Protein AF-A0AAV0I2I9-F1 (afdb_monomer_lite)

Radius of gyration: 11.07 Å; chains: 1; bounding box: 25×25×27 Å

Foldseek 3Di:
DVVLVVCVVVLVLVVNVVVLVVVDDCPPDPVSVVVVVVSVVVNVVVVVVD

Sequence (50 aa):
MKYFEEKVQAGEWDEVEKYLAGFTKVDDNRYSMKIFFEIRKQKYLEALDK

pLDDT: mean 90.97, std 5.36, range [64.31, 95.5]

InterPro domains:
  IPR006595 CTLH, C-terminal LisH motif [PS50897] (1-50)
  IPR006595 CTLH, C-terminal LisH motif [SM00668] (1-50)
  IPR027728 Topless family [PTHR44083] (1-50)
  IPR054080 TPR1-like, CTLH-containing domain [PF21889] (1-50)

Secondary structure (DSSP, 8-state):
-HHHHHHHHTT-HHHHHHHHHTT--TTS-HHHHHHHHHHHHHHHHHHH--

Organism: NCBI:txid586396

Structure (mmCIF, N/CA/C/O backbone):
data_AF-A0AAV0I2I9-F1
#
_entry.id   AF-A0AAV0I2I9-F1
#
loop_
_atom_site.group_PDB
_atom_site.id
_atom_site.type_symbol
_atom_site.label_atom_id
_atom_site.label_alt_id
_atom_site.label_comp_id
_atom_site.label_asym_id
_atom_site.label_entity_id
_atom_site.label_seq_id
_atom_site.pdbx_PDB_ins_code
_atom_site.Cartn_x
_atom_site.Cartn_y
_atom_site.Cartn_z
_atom_site.occupancy
_atom_site.B_iso_or_equiv
_atom_site.auth_seq_id
_atom_site.auth_comp_id
_atom_site.auth_asym_id
_atom_site.auth_atom_id
_atom_site.pdbx_PDB_model_num
ATOM 1 N N . MET A 1 1 ? 8.811 9.949 -5.599 1.00 67.69 1 MET A N 1
ATOM 2 C CA . MET A 1 1 ? 7.892 9.230 -4.693 1.00 67.69 1 MET A CA 1
ATOM 3 C C . MET A 1 1 ? 6.739 10.082 -4.159 1.00 67.69 1 MET A C 1
ATOM 5 O O . MET A 1 1 ? 5.933 9.545 -3.418 1.00 67.69 1 MET A O 1
ATOM 9 N N . LYS A 1 2 ? 6.562 11.341 -4.599 1.00 88.75 2 LYS A N 1
ATOM 10 C CA . LYS A 1 2 ? 5.498 12.225 -4.091 1.00 88.75 2 LYS A CA 1
ATOM 11 C C . LYS A 1 2 ? 4.083 11.621 -4.167 1.00 88.75 2 LYS A C 1
ATOM 13 O O . LYS A 1 2 ? 3.368 11.659 -3.182 1.00 88.75 2 LYS A O 1
ATOM 18 N N . TYR A 1 3 ? 3.732 10.972 -5.283 1.00 90.62 3 TYR A N 1
ATOM 19 C CA . TYR A 1 3 ? 2.441 10.279 -5.433 1.00 90.62 3 TYR A CA 1
ATOM 20 C C . TYR A 1 3 ? 2.241 9.158 -4.403 1.00 90.62 3 TYR A C 1
ATOM 22 O O . TYR A 1 3 ? 1.188 9.052 -3.789 1.00 90.62 3 TYR A O 1
ATOM 30 N N . PHE A 1 4 ? 3.267 8.331 -4.186 1.00 89.88 4 PHE A N 1
ATOM 31 C CA . PHE A 1 4 ? 3.204 7.244 -3.211 1.00 89.88 4 PHE A CA 1
ATOM 32 C C . PHE A 1 4 ? 3.038 7.784 -1.786 1.00 89.88 4 PHE A C 1
ATOM 34 O O . PHE A 1 4 ? 2.186 7.310 -1.044 1.00 89.88 4 PHE A O 1
ATOM 41 N N . GLU A 1 5 ? 3.810 8.811 -1.425 1.00 90.88 5 GLU A N 1
ATOM 42 C CA . GLU A 1 5 ? 3.713 9.478 -0.122 1.00 90.88 5 GLU A CA 1
ATOM 43 C C . GLU A 1 5 ? 2.330 10.104 0.101 1.00 90.88 5 GLU A C 1
ATOM 45 O O . GLU A 1 5 ? 1.748 9.911 1.165 1.00 90.88 5 GLU A O 1
ATOM 50 N N . GLU A 1 6 ? 1.769 10.782 -0.905 1.00 95.50 6 GLU A N 1
ATOM 51 C CA . GLU A 1 6 ? 0.415 11.350 -0.854 1.00 95.50 6 GLU A CA 1
ATOM 52 C C . GLU A 1 6 ? -0.646 10.262 -0.620 1.00 95.50 6 GLU A C 1
ATOM 54 O O . GLU A 1 6 ? -1.534 10.436 0.213 1.00 95.50 6 GLU A O 1
ATOM 59 N N . LYS A 1 7 ? -0.535 9.110 -1.296 1.00 93.75 7 LYS A N 1
ATOM 60 C CA . LYS A 1 7 ? -1.476 7.989 -1.139 1.00 93.75 7 LYS A CA 1
ATOM 61 C C . LYS A 1 7 ? -1.364 7.288 0.210 1.00 93.75 7 LYS A C 1
ATOM 63 O O . LYS A 1 7 ? -2.386 6.924 0.788 1.00 93.75 7 LYS A O 1
ATOM 68 N N . VAL A 1 8 ? -0.147 7.154 0.736 1.00 91.38 8 VAL A N 1
ATOM 69 C CA . VAL A 1 8 ? 0.088 6.627 2.087 1.00 91.38 8 VAL A CA 1
ATOM 70 C C . VAL A 1 8 ? -0.475 7.578 3.145 1.00 91.38 8 VAL A C 1
ATOM 72 O O . VAL A 1 8 ? -1.164 7.127 4.051 1.00 91.38 8 VAL A O 1
ATOM 75 N N . GLN A 1 9 ? -0.251 8.890 3.019 1.00 91.06 9 GLN A N 1
ATOM 76 C CA . GLN A 1 9 ? -0.796 9.882 3.957 1.00 91.06 9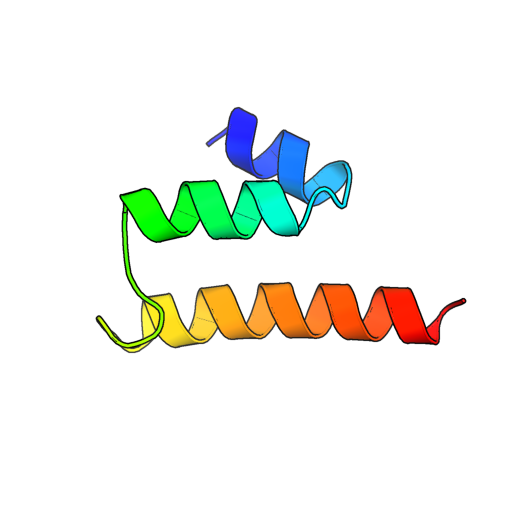 GLN A CA 1
ATOM 77 C C . GLN A 1 9 ? -2.326 9.974 3.911 1.00 91.06 9 GLN A C 1
ATOM 79 O O . GLN A 1 9 ? -2.949 10.247 4.932 1.00 91.06 9 GLN A O 1
ATOM 84 N N . ALA A 1 10 ? -2.932 9.733 2.747 1.00 92.81 10 ALA A N 1
ATOM 85 C CA . ALA A 1 10 ? -4.383 9.686 2.588 1.00 92.81 10 ALA A CA 1
ATOM 86 C C . ALA A 1 10 ? -5.025 8.388 3.123 1.00 92.81 10 ALA A C 1
ATOM 88 O O . ALA A 1 10 ? -6.252 8.298 3.161 1.00 92.81 10 ALA A O 1
ATOM 89 N N . GLY A 1 11 ? -4.231 7.378 3.506 1.00 91.50 11 GLY A N 1
ATOM 90 C CA . GLY A 1 11 ? -4.735 6.067 3.927 1.00 91.50 11 GLY A CA 1
ATOM 91 C C . GLY A 1 11 ? -5.350 5.246 2.784 1.00 91.50 11 GLY A C 1
ATOM 92 O O . GLY A 1 11 ? -6.128 4.323 3.024 1.00 91.50 11 GLY A O 1
ATOM 93 N N . GLU A 1 12 ? -5.025 5.562 1.524 1.00 94.12 12 GLU A N 1
ATOM 94 C CA . GLU A 1 12 ? -5.533 4.857 0.338 1.00 94.12 12 GLU A CA 1
ATOM 95 C C . GLU A 1 12 ? -4.774 3.535 0.104 1.00 94.12 12 GLU A C 1
ATOM 97 O O . GLU A 1 12 ? -4.114 3.331 -0.918 1.00 94.12 12 GLU A O 1
ATOM 102 N N . TRP A 1 13 ? -4.851 2.616 1.071 1.00 91.06 13 TRP A N 1
ATOM 103 C CA . TRP A 1 13 ? -4.025 1.405 1.121 1.00 91.06 13 TRP A CA 1
ATOM 104 C C . TRP A 1 13 ? -4.130 0.502 -0.115 1.00 91.06 13 TRP A C 1
ATOM 106 O O . TRP A 1 13 ? -3.136 -0.098 -0.519 1.00 91.06 13 TRP A O 1
ATOM 116 N N . ASP A 1 14 ? -5.303 0.420 -0.741 1.00 91.75 14 ASP A N 1
ATOM 117 C CA . ASP A 1 14 ? -5.507 -0.430 -1.920 1.00 91.75 14 ASP A CA 1
ATOM 118 C C . ASP A 1 14 ? -4.770 0.123 -3.159 1.00 91.75 14 ASP A C 1
ATOM 120 O O . ASP A 1 14 ? -4.221 -0.641 -3.956 1.00 91.75 14 ASP A O 1
ATOM 124 N N . GLU A 1 15 ? -4.678 1.451 -3.295 1.00 93.81 15 GLU A N 1
ATOM 125 C CA . GLU A 1 15 ? -3.921 2.110 -4.370 1.00 93.81 15 GLU A CA 1
ATOM 126 C C . GLU A 1 15 ? -2.409 2.035 -4.110 1.00 93.81 15 GLU A C 1
ATOM 128 O O . GLU A 1 15 ? -1.626 1.812 -5.034 1.00 93.81 15 GLU A O 1
ATOM 133 N N . VAL A 1 16 ? -1.995 2.141 -2.843 1.00 92.69 16 VAL A N 1
ATOM 134 C CA . VAL A 1 16 ? -0.601 1.949 -2.408 1.00 92.69 16 VAL A CA 1
ATOM 135 C C . VAL A 1 16 ? -0.113 0.538 -2.762 1.00 92.69 16 VAL A C 1
ATOM 137 O O . VAL A 1 16 ? 0.961 0.393 -3.354 1.00 92.69 16 VAL A O 1
ATOM 140 N N . GLU A 1 17 ? -0.897 -0.504 -2.455 1.00 91.31 17 GLU A N 1
ATOM 141 C CA . GLU A 1 17 ? -0.552 -1.888 -2.808 1.00 91.31 17 GLU A CA 1
ATOM 142 C C . GLU A 1 17 ? -0.517 -2.099 -4.329 1.00 91.31 17 GLU A C 1
ATOM 144 O O . GLU A 1 17 ? 0.420 -2.716 -4.840 1.00 91.31 17 GLU A O 1
ATOM 149 N N . LYS A 1 18 ? -1.488 -1.549 -5.072 1.00 92.56 18 LYS A N 1
ATOM 150 C CA . LYS A 1 18 ? -1.536 -1.644 -6.539 1.00 92.56 18 LYS A CA 1
ATOM 151 C C . LYS A 1 18 ? -0.346 -0.956 -7.206 1.00 92.56 18 LYS A C 1
ATOM 153 O O . LYS A 1 18 ? 0.231 -1.508 -8.143 1.00 92.56 18 LYS A O 1
ATOM 158 N N . TYR A 1 19 ? 0.036 0.223 -6.720 1.00 92.56 19 TYR A N 1
ATOM 159 C CA . TYR A 1 19 ? 1.201 0.948 -7.213 1.00 92.56 19 TYR A CA 1
ATOM 160 C C . TYR A 1 19 ? 2.486 0.151 -6.958 1.00 92.56 19 TYR A C 1
ATOM 162 O O . TYR A 1 19 ? 3.277 -0.034 -7.880 1.00 92.56 19 TYR A O 1
ATOM 170 N N . LEU A 1 20 ? 2.670 -0.393 -5.747 1.00 91.12 20 LEU A N 1
ATOM 171 C CA . LEU A 1 20 ? 3.836 -1.220 -5.407 1.00 91.12 20 LEU A CA 1
ATOM 172 C C . LEU A 1 20 ? 3.917 -2.510 -6.220 1.00 91.12 20 LEU A C 1
ATOM 174 O O . LEU A 1 20 ? 5.009 -2.862 -6.665 1.00 91.12 20 LEU A O 1
ATOM 178 N N . ALA A 1 21 ? 2.783 -3.167 -6.471 1.00 88.69 21 ALA A N 1
ATOM 179 C CA . ALA A 1 21 ? 2.714 -4.382 -7.280 1.00 88.69 21 ALA A CA 1
ATOM 180 C C . ALA A 1 21 ? 3.237 -4.186 -8.718 1.00 88.69 21 ALA A C 1
ATOM 182 O O . ALA A 1 21 ? 3.655 -5.154 -9.351 1.00 88.69 21 ALA A O 1
ATOM 183 N N . GLY A 1 22 ? 3.252 -2.947 -9.228 1.00 91.62 22 GLY A N 1
ATOM 184 C CA . GLY A 1 22 ? 3.860 -2.606 -10.518 1.00 91.62 22 GLY A CA 1
ATOM 185 C C . GLY A 1 22 ? 5.395 -2.610 -10.519 1.00 91.62 22 GLY A C 1
ATOM 186 O O . GLY A 1 22 ? 5.995 -2.741 -11.584 1.00 91.62 22 GLY A O 1
ATOM 187 N N . PHE A 1 23 ? 6.034 -2.492 -9.351 1.00 90.75 23 PHE A N 1
ATOM 188 C CA . PHE A 1 23 ? 7.497 -2.476 -9.204 1.00 90.75 23 PHE A CA 1
ATOM 189 C C . PHE A 1 23 ? 8.041 -3.770 -8.613 1.00 90.75 23 PHE A C 1
ATOM 191 O O . PHE A 1 23 ? 9.143 -4.187 -8.960 1.00 90.75 23 PHE A O 1
ATOM 198 N N . THR A 1 24 ? 7.303 -4.376 -7.682 1.00 93.31 24 THR A N 1
ATOM 199 C CA . THR A 1 24 ? 7.735 -5.584 -6.989 1.00 93.31 24 THR A CA 1
ATOM 200 C C . THR A 1 24 ? 6.559 -6.358 -6.405 1.00 93.31 24 THR A C 1
ATOM 202 O O . THR A 1 24 ? 5.532 -5.795 -6.029 1.00 93.31 24 THR A O 1
ATOM 205 N N . LYS A 1 25 ? 6.724 -7.670 -6.294 1.00 91.88 25 LYS A N 1
ATOM 206 C CA . LYS A 1 25 ? 5.820 -8.578 -5.596 1.00 91.88 25 LYS A CA 1
ATOM 207 C C . LYS A 1 25 ? 6.248 -8.760 -4.146 1.00 91.88 25 LYS A C 1
ATOM 209 O O . LYS A 1 25 ? 7.385 -8.489 -3.765 1.00 91.88 25 LYS A O 1
ATOM 214 N N . VAL A 1 26 ? 5.323 -9.261 -3.334 1.00 87.81 26 VAL A N 1
ATOM 215 C CA . VAL A 1 26 ? 5.531 -9.500 -1.895 1.00 87.81 26 VAL A CA 1
ATOM 216 C C . VAL A 1 26 ? 6.722 -10.429 -1.629 1.00 87.81 26 VAL A C 1
ATOM 218 O O . VAL A 1 26 ? 7.411 -10.277 -0.623 1.00 87.81 26 VAL A O 1
ATOM 221 N N . ASP A 1 27 ? 6.974 -11.374 -2.530 1.00 88.81 27 ASP A N 1
ATOM 222 C CA . ASP A 1 27 ? 7.949 -12.454 -2.406 1.00 88.81 27 ASP A CA 1
ATOM 223 C C . ASP A 1 27 ? 9.230 -12.254 -3.231 1.00 88.81 27 ASP A C 1
ATOM 225 O O . ASP A 1 27 ? 10.135 -13.081 -3.139 1.00 88.81 27 ASP A O 1
ATOM 229 N N . ASP A 1 28 ? 9.364 -11.148 -3.972 1.00 91.81 28 ASP A N 1
ATOM 230 C CA . ASP A 1 28 ? 10.530 -10.919 -4.839 1.00 91.81 28 ASP A CA 1
ATOM 231 C C . ASP A 1 28 ? 11.849 -10.856 -4.053 1.00 91.81 28 ASP A C 1
ATOM 233 O O . ASP A 1 28 ? 12.889 -11.315 -4.524 1.00 91.81 28 ASP A O 1
ATOM 237 N N . ASN A 1 29 ? 11.843 -10.237 -2.867 1.00 92.81 29 ASN A N 1
ATOM 238 C CA . ASN A 1 29 ? 13.004 -10.158 -1.984 1.00 92.81 29 ASN A CA 1
ATOM 239 C C . ASN A 1 29 ? 12.612 -9.742 -0.552 1.00 92.81 29 ASN A C 1
ATOM 241 O O . ASN A 1 29 ? 11.479 -9.355 -0.261 1.00 92.81 29 ASN A O 1
ATOM 245 N N . ARG A 1 30 ? 13.599 -9.775 0.357 1.00 92.81 30 ARG A N 1
ATOM 246 C CA . ARG A 1 30 ? 13.425 -9.418 1.777 1.00 92.81 30 ARG A CA 1
ATOM 247 C C . ARG A 1 30 ? 12.953 -7.974 2.002 1.00 92.81 30 ARG A C 1
ATOM 249 O O . ARG A 1 30 ? 12.260 -7.724 2.985 1.00 92.81 30 ARG A O 1
ATOM 256 N N . TYR A 1 31 ? 13.313 -7.034 1.128 1.00 93.25 31 TYR A N 1
ATOM 257 C CA . TYR A 1 31 ? 12.868 -5.641 1.231 1.00 93.25 31 TYR A CA 1
ATOM 258 C C . TYR A 1 31 ? 11.412 -5.491 0.801 1.00 93.25 31 TYR A C 1
ATOM 260 O O . TYR A 1 31 ? 10.649 -4.840 1.510 1.00 93.25 31 TYR A O 1
ATOM 268 N N . SER A 1 32 ? 11.004 -6.145 -0.287 1.00 90.94 32 SER A N 1
ATOM 269 C CA . SER A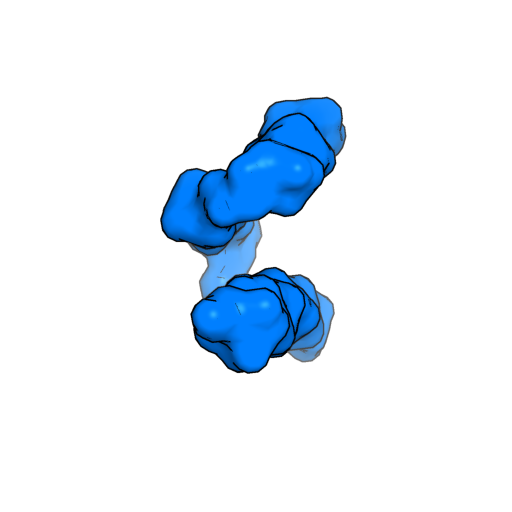 1 32 ? 9.610 -6.149 -0.738 1.00 90.94 32 SER A CA 1
ATOM 270 C C . SER A 1 32 ? 8.694 -6.734 0.332 1.00 90.94 32 SER A C 1
ATOM 272 O O . SER A 1 32 ? 7.733 -6.083 0.740 1.00 90.94 32 SER A O 1
ATOM 274 N N . MET A 1 33 ? 9.062 -7.888 0.897 1.00 93.31 33 MET A N 1
ATOM 275 C CA . MET A 1 33 ? 8.319 -8.501 2.001 1.00 93.31 33 MET A CA 1
ATOM 276 C C . MET A 1 33 ? 8.179 -7.552 3.199 1.00 93.31 33 MET A C 1
ATOM 278 O O . MET A 1 33 ? 7.093 -7.427 3.763 1.00 93.31 33 MET A O 1
ATOM 282 N N . LYS A 1 34 ? 9.254 -6.839 3.561 1.00 94.69 34 LYS A N 1
ATOM 283 C CA . LYS A 1 34 ? 9.234 -5.862 4.657 1.00 94.69 34 LYS A CA 1
ATOM 284 C C . LYS A 1 34 ? 8.313 -4.672 4.363 1.00 94.69 34 LYS A C 1
ATOM 286 O O . LYS A 1 34 ? 7.564 -4.273 5.247 1.00 94.69 34 LYS A O 1
ATOM 291 N N . ILE A 1 35 ? 8.344 -4.121 3.147 1.00 92.94 35 ILE A N 1
ATOM 292 C CA . ILE A 1 35 ? 7.505 -2.973 2.760 1.00 92.94 35 ILE A CA 1
ATOM 293 C C . ILE A 1 35 ? 6.019 -3.344 2.822 1.00 92.94 35 ILE A C 1
ATOM 295 O O . ILE A 1 35 ? 5.242 -2.647 3.473 1.00 92.94 35 ILE A O 1
ATOM 299 N N . PHE A 1 36 ? 5.628 -4.465 2.208 1.00 92.44 36 PHE A N 1
ATOM 300 C CA . PHE A 1 36 ? 4.238 -4.930 2.253 1.00 92.44 36 PHE A CA 1
ATOM 301 C C . PHE A 1 36 ? 3.782 -5.262 3.679 1.00 92.44 36 PHE A C 1
ATOM 303 O O . PHE A 1 36 ? 2.633 -4.997 4.034 1.00 92.44 36 PHE A O 1
ATOM 310 N N . PHE A 1 37 ? 4.671 -5.809 4.512 1.00 93.62 37 PHE A N 1
ATOM 311 C CA . PHE A 1 37 ? 4.364 -6.081 5.914 1.00 93.62 37 PHE A CA 1
ATOM 312 C C . PHE A 1 37 ? 4.058 -4.802 6.704 1.00 93.62 37 PHE A C 1
ATOM 314 O O . PHE A 1 37 ? 3.033 -4.752 7.381 1.00 93.62 37 PHE A O 1
ATOM 321 N N . GLU A 1 38 ? 4.894 -3.764 6.601 1.00 94.25 38 GLU A N 1
ATOM 322 C CA . GLU A 1 38 ? 4.670 -2.499 7.322 1.00 94.25 38 GLU A CA 1
ATOM 323 C C . GLU A 1 38 ? 3.366 -1.812 6.888 1.00 94.25 38 GLU A C 1
ATOM 325 O O . GLU A 1 38 ? 2.607 -1.348 7.736 1.00 94.25 38 GLU A O 1
ATOM 330 N N . ILE A 1 39 ? 3.047 -1.826 5.589 1.00 92.31 39 ILE A N 1
ATOM 331 C CA . ILE A 1 39 ? 1.794 -1.263 5.057 1.00 92.31 39 ILE A CA 1
ATOM 332 C C . ILE A 1 39 ? 0.573 -1.985 5.634 1.00 92.31 39 ILE A C 1
ATOM 334 O O . ILE A 1 39 ? -0.353 -1.355 6.146 1.00 92.31 39 ILE A O 1
ATOM 338 N N . ARG A 1 40 ? 0.5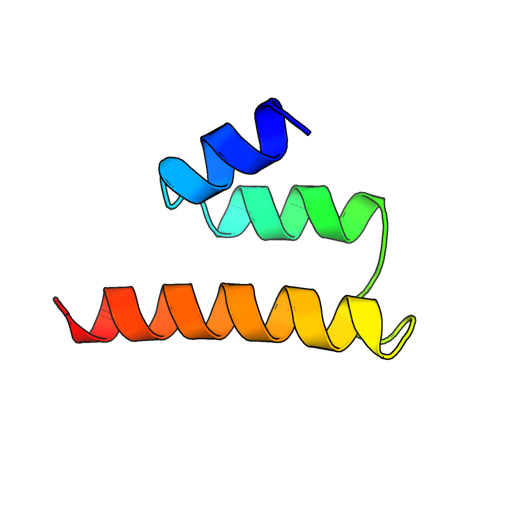73 -3.321 5.601 1.00 93.25 40 ARG A N 1
ATOM 339 C CA . ARG A 1 40 ? -0.543 -4.124 6.123 1.00 93.25 40 ARG A CA 1
ATOM 340 C C . ARG A 1 40 ? -0.681 -4.008 7.632 1.00 93.25 40 ARG A C 1
ATOM 342 O O . ARG A 1 40 ? -1.799 -3.991 8.140 1.00 93.25 40 ARG A O 1
ATOM 349 N N . LYS A 1 41 ? 0.442 -3.904 8.343 1.00 94.12 41 LYS A N 1
ATOM 350 C CA . LYS A 1 41 ? 0.462 -3.653 9.783 1.00 94.12 41 LYS A CA 1
ATOM 351 C C . LYS A 1 41 ? -0.177 -2.305 10.109 1.00 94.12 41 LYS A C 1
ATOM 353 O O . LYS A 1 41 ? -1.017 -2.260 11.000 1.00 94.12 41 LYS A O 1
ATOM 358 N N . GLN A 1 42 ? 0.167 -1.242 9.383 1.00 91.44 42 GLN A N 1
ATOM 359 C CA . GLN A 1 42 ? -0.432 0.077 9.586 1.00 91.44 42 GLN A CA 1
ATOM 360 C C . GLN A 1 42 ? -1.942 0.062 9.302 1.00 91.44 42 GLN A C 1
ATOM 362 O O . GLN A 1 42 ? -2.721 0.471 10.159 1.00 91.44 42 GLN A O 1
ATOM 367 N N . LYS A 1 43 ? -2.368 -0.530 8.176 1.00 91.12 43 LYS A N 1
ATOM 368 C CA . LYS A 1 43 ? -3.792 -0.733 7.844 1.00 91.12 43 LYS A CA 1
ATOM 369 C C . LYS A 1 43 ? -4.550 -1.485 8.946 1.00 91.12 43 LYS A C 1
ATOM 371 O O . LYS A 1 43 ? -5.689 -1.149 9.254 1.00 91.12 43 LYS A O 1
ATOM 376 N N . TYR A 1 44 ? -3.929 -2.504 9.543 1.00 93.19 44 TYR A N 1
ATOM 377 C CA . TYR A 1 4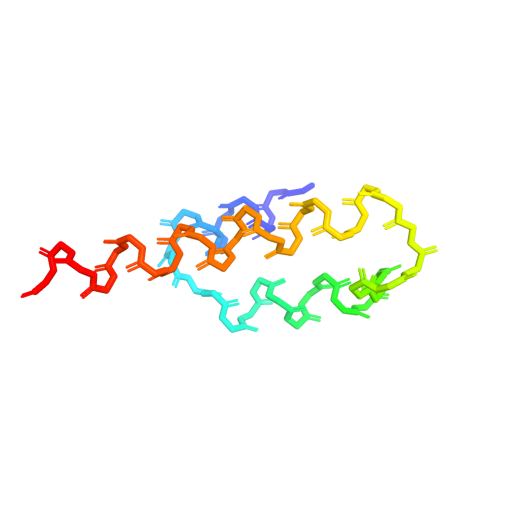4 ? -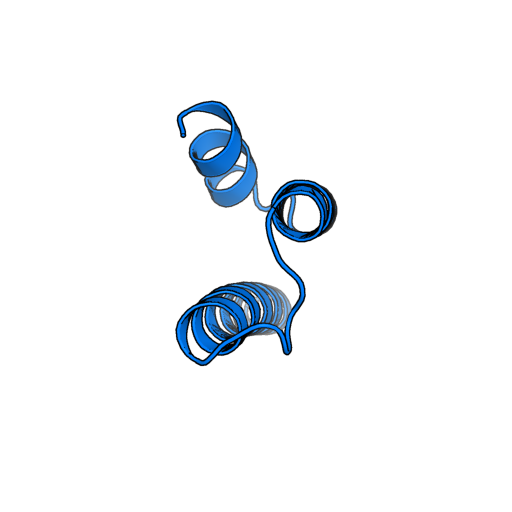4.514 -3.261 10.651 1.00 93.19 44 TYR A CA 1
ATOM 378 C C . TYR A 1 44 ? -4.632 -2.429 11.935 1.00 93.19 44 TYR A C 1
ATOM 380 O O . TYR A 1 44 ? -5.674 -2.464 12.579 1.00 93.19 44 TYR A O 1
ATOM 388 N N . LEU A 1 45 ? -3.601 -1.658 12.294 1.00 93.25 45 LEU A N 1
ATOM 389 C CA . LEU A 1 45 ? -3.636 -0.781 13.469 1.00 93.25 45 LEU A CA 1
ATOM 390 C C . LEU A 1 45 ? -4.708 0.310 13.338 1.00 93.25 45 LEU A C 1
ATOM 392 O O . LEU A 1 45 ? -5.437 0.551 14.292 1.00 93.25 45 LEU A O 1
ATOM 396 N N . GLU A 1 46 ? -4.865 0.901 12.154 1.00 91.25 46 GLU A N 1
ATOM 397 C CA . GLU A 1 46 ? -5.925 1.883 11.876 1.00 91.25 46 GLU A CA 1
ATOM 398 C C . GLU A 1 46 ? -7.331 1.281 11.937 1.00 91.25 46 GLU A C 1
ATOM 400 O O . GLU A 1 46 ? -8.282 1.960 12.314 1.00 91.25 46 GLU A O 1
ATOM 405 N N . ALA A 1 47 ? -7.477 0.003 11.578 1.00 91.06 47 ALA A N 1
ATOM 406 C CA . ALA A 1 47 ? -8.742 -0.709 11.722 1.00 91.06 47 ALA A CA 1
ATOM 407 C C . ALA A 1 47 ? -9.064 -1.054 13.185 1.00 91.06 47 ALA A C 1
ATOM 409 O O . ALA A 1 47 ? -10.238 -1.188 13.512 1.00 91.06 47 ALA A O 1
ATOM 410 N N . LEU A 1 48 ? -8.048 -1.213 14.042 1.00 93.50 48 LEU A N 1
ATOM 411 C CA . LEU A 1 48 ? -8.216 -1.454 15.480 1.00 93.50 48 LEU A CA 1
ATOM 412 C C . LEU A 1 48 ? -8.472 -0.179 16.293 1.00 93.50 48 LEU A C 1
ATOM 414 O O . LEU A 1 48 ? -9.073 -0.267 17.357 1.00 93.50 48 LEU A O 1
ATOM 418 N N . ASP A 1 49 ? -7.993 0.978 15.828 1.00 89.00 49 ASP A N 1
ATOM 419 C CA . ASP A 1 49 ? -8.229 2.286 16.466 1.00 89.00 49 ASP A CA 1
ATOM 420 C C . ASP A 1 49 ? -9.669 2.808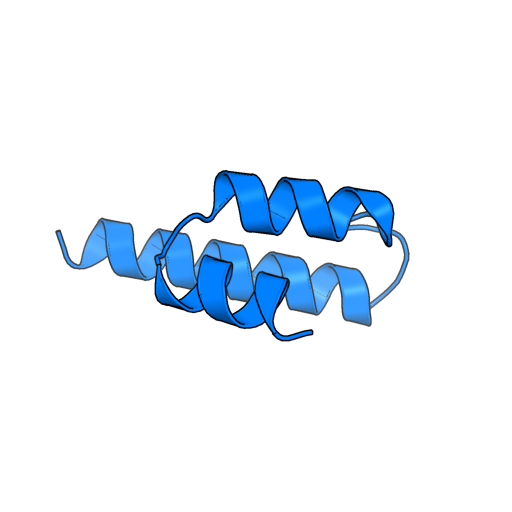 16.240 1.00 89.00 49 ASP A C 1
ATOM 422 O O . ASP A 1 49 ? -10.050 3.860 16.751 1.00 89.00 49 ASP A O 1
ATOM 426 N N . LYS A 1 50 ? -10.478 2.068 15.471 1.00 64.31 50 LYS A N 1
ATOM 427 C CA . LYS A 1 50 ? -11.874 2.361 15.120 1.00 64.31 50 LYS A CA 1
ATOM 428 C C . LYS A 1 50 ? -12.853 1.473 15.880 1.00 64.31 50 LYS A C 1
ATOM 430 O O . LYS A 1 50 ? -13.918 2.008 16.262 1.00 64.31 50 LYS A O 1
#